Protein AF-A0AA35XS42-F1 (afdb_monomer_lite)

Foldseek 3Di:
DPCPPVVVVVVVVVLVVQCVVCVVVVPPVSNVVSVVVVVVVVVVVVVD

Secondary structure (DSSP, 8-state):
-----HHHHHHHHHHHHHHHHHHHTT-HHHHHHHHHHHHHHHHHHHT-

Structure (mmCIF, N/CA/C/O backbone):
data_AF-A0AA35XS42-F1
#
_entry.id   AF-A0AA35XS42-F1
#
loop_
_atom_site.group_PDB
_atom_site.id
_atom_site.type_symbol
_atom_site.label_atom_id
_atom_site.label_alt_id
_atom_site.label_comp_id
_atom_site.label_asym_id
_atom_site.label_entity_id
_atom_site.label_seq_id
_atom_site.pdbx_PDB_ins_code
_atom_site.Cartn_x
_atom_site.Cartn_y
_atom_site.Cartn_z
_atom_site.occupancy
_atom_site.B_iso_or_equiv
_atom_site.auth_seq_id
_atom_site.auth_comp_id
_atom_site.auth_asym_id
_atom_site.auth_atom_id
_atom_site.pdbx_PDB_model_num
ATOM 1 N N . MET A 1 1 ? 24.261 2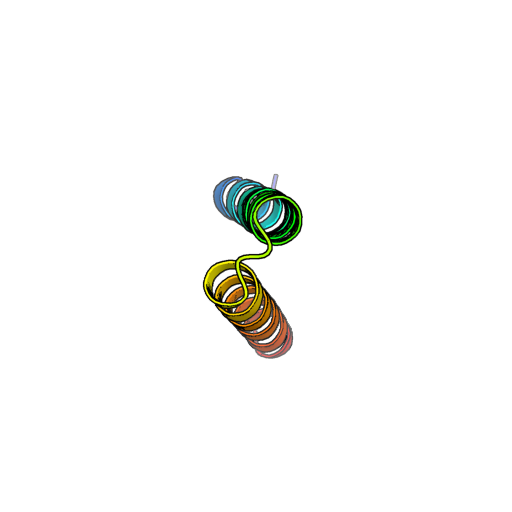.638 -14.737 1.00 47.88 1 MET A N 1
ATOM 2 C CA . MET A 1 1 ? 23.420 2.832 -13.541 1.00 47.88 1 MET A CA 1
ATOM 3 C C . MET A 1 1 ? 21.999 2.845 -14.037 1.00 47.88 1 MET A C 1
ATOM 5 O O . MET A 1 1 ? 21.548 3.871 -14.530 1.00 47.88 1 MET A O 1
ATOM 9 N N . ASP A 1 2 ? 21.367 1.678 -14.030 1.00 58.56 2 ASP A N 1
ATOM 10 C CA . ASP A 1 2 ? 19.967 1.523 -14.398 1.00 58.56 2 ASP A CA 1
ATOM 11 C C 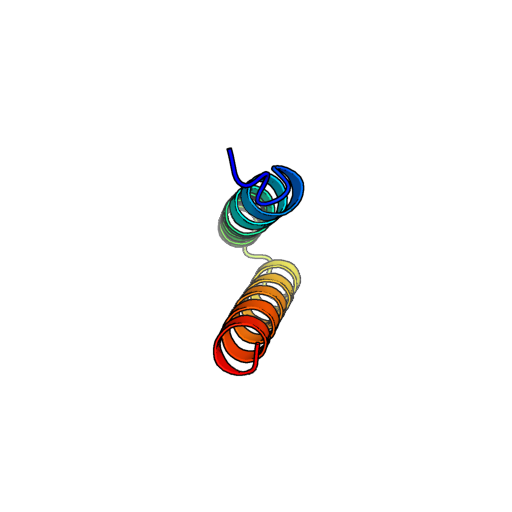. ASP A 1 2 ? 19.135 2.400 -13.471 1.00 58.56 2 ASP A C 1
ATOM 13 O O . ASP A 1 2 ? 18.978 2.121 -12.282 1.00 58.56 2 ASP A O 1
ATOM 17 N N . LEU A 1 3 ? 18.679 3.529 -14.008 1.00 57.38 3 LEU A N 1
ATOM 18 C CA . LEU A 1 3 ? 17.728 4.410 -13.359 1.00 57.38 3 LEU A CA 1
ATOM 19 C C . LEU A 1 3 ? 16.391 3.672 -13.346 1.00 57.38 3 LEU A C 1
ATOM 21 O O . LEU A 1 3 ? 15.494 3.994 -14.121 1.00 57.38 3 LEU A O 1
ATOM 25 N N . VAL A 1 4 ? 16.246 2.674 -12.469 1.00 64.50 4 VAL A N 1
ATOM 26 C CA . VAL A 1 4 ? 14.912 2.331 -11.988 1.00 64.50 4 VAL A CA 1
ATOM 27 C C . VAL A 1 4 ? 14.382 3.642 -11.418 1.00 64.50 4 VAL A C 1
ATOM 29 O O . VAL A 1 4 ? 15.006 4.198 -10.508 1.00 64.50 4 VAL A O 1
ATOM 32 N N . PRO A 1 5 ? 13.324 4.218 -12.007 1.00 78.38 5 PRO A N 1
ATOM 33 C CA . PRO A 1 5 ? 12.947 5.579 -11.693 1.00 78.38 5 PRO A CA 1
ATOM 34 C C . PRO A 1 5 ? 12.638 5.656 -10.201 1.00 78.38 5 PRO A C 1
ATOM 36 O O . PRO A 1 5 ? 11.791 4.917 -9.698 1.00 78.38 5 PRO A O 1
ATOM 39 N N . TYR A 1 6 ? 13.325 6.560 -9.494 1.00 81.38 6 TYR A N 1
ATOM 40 C CA . TYR A 1 6 ? 13.175 6.748 -8.046 1.00 81.38 6 TYR A CA 1
ATOM 41 C C . TYR A 1 6 ? 11.710 6.934 -7.618 1.00 81.38 6 TYR A C 1
ATOM 43 O O . TYR A 1 6 ? 11.329 6.581 -6.504 1.00 81.38 6 TYR A O 1
ATOM 51 N N . ASN A 1 7 ? 10.871 7.399 -8.546 1.00 84.31 7 ASN A N 1
ATOM 52 C CA . ASN A 1 7 ? 9.420 7.498 -8.436 1.00 84.31 7 ASN A CA 1
ATOM 53 C C . ASN A 1 7 ? 8.745 6.193 -7.975 1.00 84.31 7 ASN A C 1
ATOM 55 O O . ASN A 1 7 ? 7.801 6.262 -7.195 1.00 84.31 7 ASN A O 1
ATOM 59 N N . ILE A 1 8 ? 9.217 5.015 -8.406 1.00 84.00 8 ILE A N 1
ATOM 60 C CA . ILE A 1 8 ? 8.633 3.719 -8.009 1.00 84.00 8 ILE A CA 1
ATOM 61 C C . ILE A 1 8 ? 8.895 3.446 -6.526 1.00 84.00 8 ILE A C 1
ATOM 63 O O . ILE A 1 8 ? 7.983 3.054 -5.801 1.00 84.00 8 ILE A O 1
ATOM 67 N N . TYR A 1 9 ? 10.116 3.707 -6.052 1.00 84.88 9 TYR A N 1
ATOM 68 C CA . TYR A 1 9 ? 10.461 3.546 -4.639 1.00 84.88 9 TYR A CA 1
ATOM 69 C C . TYR A 1 9 ? 9.692 4.535 -3.755 1.00 84.88 9 TYR A C 1
ATOM 71 O O . TYR A 1 9 ? 9.172 4.149 -2.708 1.00 84.88 9 TYR A O 1
ATOM 79 N N . LEU A 1 10 ? 9.554 5.790 -4.198 1.00 89.31 10 LEU A N 1
ATOM 80 C CA . LEU A 1 10 ? 8.736 6.799 -3.516 1.00 89.31 10 LEU A CA 1
ATOM 81 C C . LEU A 1 10 ? 7.254 6.403 -3.474 1.00 89.31 10 LEU A C 1
ATOM 83 O O . LEU A 1 10 ? 6.604 6.577 -2.443 1.00 89.31 10 LEU A O 1
ATOM 87 N N . PHE A 1 11 ? 6.728 5.825 -4.555 1.00 88.19 11 PHE A N 1
ATOM 88 C CA . PHE A 1 11 ? 5.359 5.315 -4.601 1.00 88.19 11 PHE A CA 1
ATOM 89 C C . PHE A 1 11 ? 5.155 4.152 -3.621 1.00 88.19 11 PHE A C 1
ATOM 91 O O . PHE A 1 11 ? 4.179 4.143 -2.872 1.00 88.19 11 PHE A O 1
ATOM 98 N N . PHE A 1 12 ? 6.116 3.227 -3.545 1.00 89.25 12 PHE A N 1
ATOM 99 C CA . PHE A 1 12 ? 6.109 2.125 -2.581 1.00 89.25 12 PHE A CA 1
ATOM 100 C C . PHE A 1 12 ? 6.098 2.622 -1.129 1.00 89.25 12 PHE A C 1
ATOM 102 O O . PHE A 1 12 ? 5.273 2.180 -0.330 1.00 89.25 12 PHE A O 1
ATOM 109 N N . ILE A 1 13 ? 6.964 3.585 -0.794 1.00 92.56 13 ILE A N 1
ATOM 110 C CA . ILE A 1 13 ? 6.982 4.227 0.531 1.00 92.56 13 ILE A CA 1
ATOM 111 C C . ILE A 1 13 ? 5.635 4.906 0.820 1.00 92.56 13 ILE A C 1
ATOM 113 O O . ILE A 1 13 ? 5.106 4.785 1.927 1.00 92.56 13 ILE A O 1
ATOM 117 N N . GLY A 1 14 ? 5.049 5.568 -0.182 1.00 93.44 14 GLY A N 1
ATOM 118 C CA . GLY A 1 14 ? 3.724 6.178 -0.090 1.00 93.44 14 GLY A CA 1
ATOM 119 C C . GLY A 1 14 ? 2.633 5.177 0.293 1.00 93.44 14 GLY A C 1
ATOM 120 O O . GLY A 1 14 ? 1.849 5.463 1.196 1.00 93.44 14 GLY A O 1
ATOM 121 N N . ILE A 1 15 ? 2.618 3.987 -0.320 1.00 93.56 15 ILE A N 1
ATOM 122 C CA . ILE A 1 15 ? 1.638 2.935 -0.004 1.00 93.56 15 ILE A CA 1
ATOM 123 C C . ILE A 1 15 ? 1.707 2.536 1.473 1.00 93.56 15 ILE A C 1
ATOM 125 O O . ILE A 1 15 ? 0.672 2.465 2.137 1.00 93.56 15 ILE A O 1
ATOM 129 N N . PHE A 1 16 ? 2.910 2.322 2.011 1.00 93.88 16 PHE A N 1
ATOM 130 C CA . PHE A 1 16 ? 3.079 1.946 3.417 1.00 93.88 16 PHE A CA 1
ATOM 131 C C . PHE A 1 16 ? 2.695 3.069 4.385 1.00 93.88 16 PHE A C 1
ATOM 133 O O . PHE A 1 16 ? 2.031 2.804 5.388 1.00 93.88 16 PHE A O 1
ATOM 140 N N . LEU A 1 17 ? 3.066 4.318 4.084 1.00 95.38 17 LEU A N 1
ATOM 141 C CA . LEU A 1 17 ? 2.708 5.473 4.912 1.00 95.38 17 LEU A CA 1
ATOM 142 C C . LEU A 1 17 ? 1.193 5.678 4.975 1.00 95.38 17 LEU A C 1
ATOM 144 O O . LEU A 1 17 ? 0.637 5.809 6.064 1.00 95.38 17 LEU A O 1
ATOM 148 N N . TRP A 1 18 ? 0.508 5.655 3.832 1.00 92.81 18 TRP A N 1
ATOM 149 C CA . TRP A 1 18 ? -0.945 5.821 3.800 1.00 92.81 18 TRP A CA 1
ATOM 150 C C . TRP A 1 18 ? -1.690 4.640 4.416 1.00 92.81 18 TRP A C 1
ATOM 152 O O . TRP A 1 18 ? -2.713 4.843 5.069 1.00 92.81 18 TRP A O 1
ATOM 162 N N . PHE A 1 19 ? -1.168 3.421 4.283 1.00 93.19 19 PHE A N 1
ATOM 163 C CA . PHE A 1 19 ? -1.718 2.268 4.989 1.00 93.19 19 PHE A CA 1
ATOM 164 C C . PHE A 1 19 ? -1.582 2.421 6.512 1.00 93.19 19 PHE A C 1
ATOM 166 O O . PHE A 1 19 ? -2.544 2.172 7.240 1.00 93.19 19 PHE A O 1
ATOM 173 N N . ALA A 1 20 ? -0.430 2.897 7.002 1.00 94.81 20 ALA A N 1
ATOM 174 C CA . ALA A 1 20 ? -0.226 3.188 8.421 1.00 94.81 20 ALA A CA 1
ATOM 175 C C . ALA A 1 20 ? -1.181 4.284 8.927 1.00 94.81 20 ALA A C 1
ATOM 177 O O . ALA A 1 20 ? -1.786 4.120 9.986 1.00 94.81 20 ALA A O 1
ATOM 178 N N . VAL A 1 21 ? -1.387 5.355 8.151 1.00 96.06 21 VAL A N 1
ATOM 179 C CA . VAL A 1 21 ? -2.384 6.398 8.454 1.00 96.06 21 VAL A CA 1
ATOM 180 C C . VAL A 1 21 ? -3.801 5.817 8.483 1.00 96.06 21 VAL A C 1
ATOM 182 O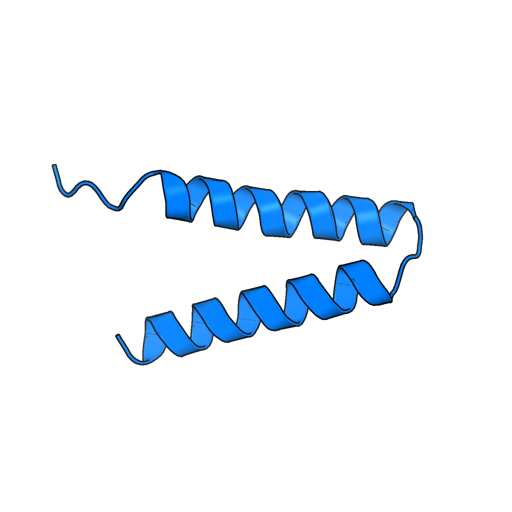 O . VAL A 1 21 ? -4.543 6.071 9.430 1.00 96.06 21 VAL A O 1
ATOM 185 N N . GLY A 1 22 ? -4.165 4.979 7.507 1.00 94.31 22 GLY A N 1
ATOM 186 C CA . GLY A 1 22 ? -5.456 4.287 7.474 1.00 94.31 22 GLY A CA 1
ATOM 187 C C . GLY A 1 22 ? -5.679 3.412 8.709 1.00 94.31 22 GLY A C 1
ATOM 188 O O . GLY A 1 22 ? -6.757 3.441 9.304 1.00 94.31 22 GLY A O 1
ATOM 189 N N . TYR A 1 23 ? -4.640 2.710 9.164 1.00 94.62 23 TYR A N 1
ATOM 190 C CA . TYR A 1 23 ? -4.687 1.942 10.405 1.00 94.62 23 TYR A CA 1
ATOM 191 C C . TYR A 1 23 ? -4.846 2.843 11.640 1.00 94.62 23 TYR A C 1
ATOM 193 O O . TYR A 1 23 ? -5.711 2.587 12.481 1.00 94.62 23 TYR A O 1
ATOM 201 N N . MET A 1 24 ? -4.076 3.934 11.731 1.00 96.75 24 MET A N 1
ATOM 202 C CA . MET A 1 24 ? -4.176 4.915 12.821 1.00 96.75 24 MET A CA 1
ATOM 203 C C . MET A 1 24 ? -5.570 5.549 12.907 1.00 96.75 24 MET A C 1
ATOM 205 O O . MET A 1 24 ? -6.093 5.746 14.005 1.00 96.75 24 MET A O 1
ATOM 209 N N . TRP A 1 25 ? -6.189 5.848 11.765 1.00 97.56 25 TRP A N 1
ATOM 210 C CA . TRP A 1 25 ? -7.512 6.476 11.685 1.00 97.56 25 TRP A CA 1
ATOM 211 C C . TRP A 1 25 ? -8.668 5.470 11.682 1.00 97.56 25 TRP A C 1
ATOM 213 O O . TRP A 1 25 ? -9.827 5.877 11.667 1.00 97.56 25 TRP A O 1
ATOM 223 N N . LYS A 1 26 ? -8.376 4.161 11.734 1.00 94.38 26 LYS A N 1
ATOM 224 C CA . LYS A 1 26 ? -9.360 3.072 11.578 1.00 94.38 26 LYS A CA 1
ATOM 225 C C . LYS A 1 26 ? -10.188 3.200 10.288 1.00 94.38 26 LYS A C 1
ATOM 227 O O . LYS A 1 26 ? -11.315 2.705 10.217 1.00 94.38 26 LYS A O 1
ATOM 232 N N . ASP A 1 27 ? -9.623 3.835 9.265 1.00 94.94 27 ASP A N 1
ATOM 233 C CA . ASP A 1 27 ? -10.272 4.060 7.981 1.00 94.94 27 ASP A CA 1
ATOM 234 C C . ASP A 1 27 ? -10.060 2.845 7.072 1.00 94.94 27 ASP A C 1
ATOM 236 O O . ASP A 1 27 ? -8.981 2.604 6.520 1.00 94.94 27 ASP A O 1
ATOM 240 N N . LYS A 1 28 ? -11.126 2.059 6.913 1.00 93.50 28 LYS A N 1
ATOM 241 C CA . LYS A 1 28 ? -11.110 0.863 6.069 1.00 93.50 28 LYS A CA 1
ATOM 242 C C . LYS A 1 28 ? -11.006 1.194 4.583 1.00 93.50 28 LYS A C 1
ATOM 244 O O . LYS A 1 28 ? -10.455 0.381 3.847 1.00 93.50 28 LYS A O 1
ATOM 249 N N . ALA A 1 29 ? -11.497 2.349 4.138 1.00 95.44 29 ALA A N 1
ATOM 250 C CA . ALA A 1 29 ? -11.445 2.725 2.731 1.00 95.44 29 ALA A CA 1
ATOM 251 C C . ALA A 1 29 ? -9.997 2.981 2.296 1.00 95.44 29 ALA A C 1
ATOM 253 O O . ALA A 1 29 ? -9.549 2.399 1.307 1.00 95.44 29 ALA A O 1
ATOM 254 N N . ILE A 1 30 ? -9.234 3.753 3.081 1.00 93.94 30 ILE A N 1
ATOM 255 C CA . ILE A 1 30 ? -7.811 4.009 2.803 1.00 93.94 30 ILE A 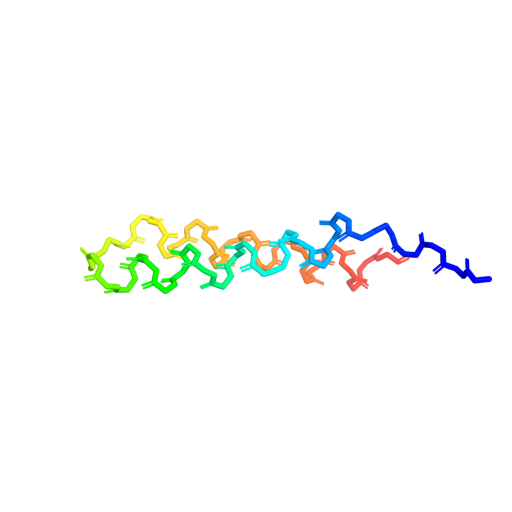CA 1
ATOM 256 C C . ILE A 1 30 ? -7.022 2.694 2.787 1.00 93.94 30 ILE A C 1
ATOM 258 O O . ILE A 1 30 ? -6.236 2.466 1.867 1.00 93.94 30 ILE A O 1
ATOM 262 N N . MET A 1 31 ? -7.254 1.799 3.753 1.00 94.44 31 MET A N 1
ATOM 263 C CA . MET A 1 31 ? -6.556 0.508 3.805 1.00 94.44 31 MET A CA 1
ATOM 264 C C . MET A 1 31 ? -6.867 -0.376 2.587 1.00 94.44 31 MET A C 1
ATOM 266 O O . MET A 1 31 ? -5.948 -0.931 1.987 1.00 94.44 31 MET A O 1
ATOM 270 N N . VAL A 1 32 ? -8.139 -0.483 2.184 1.00 95.31 32 VAL A N 1
ATOM 271 C CA . VAL A 1 32 ? -8.554 -1.322 1.044 1.00 95.31 32 VAL A CA 1
ATOM 272 C C . VAL A 1 32 ? -7.976 -0.805 -0.275 1.00 95.31 32 VAL A C 1
ATOM 274 O O . VAL A 1 32 ? -7.475 -1.603 -1.068 1.00 95.31 32 VAL A O 1
ATOM 277 N N . VAL A 1 33 ? -7.980 0.515 -0.496 1.00 96.00 33 VAL A N 1
ATOM 278 C CA . VAL A 1 33 ? -7.405 1.120 -1.711 1.00 96.00 33 VAL A CA 1
ATOM 279 C C . VAL A 1 33 ? -5.909 0.818 -1.821 1.00 96.00 33 VAL A C 1
ATOM 281 O O . VAL A 1 33 ? -5.441 0.428 -2.890 1.00 96.00 33 VAL A O 1
ATOM 284 N N . HIS A 1 34 ? -5.160 0.928 -0.722 1.00 94.81 34 HIS A N 1
ATOM 285 C CA . HIS A 1 34 ? -3.713 0.693 -0.731 1.00 94.81 34 HIS A CA 1
ATOM 286 C C . HIS A 1 34 ? -3.346 -0.788 -0.879 1.00 94.81 34 HIS A C 1
ATOM 288 O O . HIS A 1 34 ? -2.366 -1.104 -1.553 1.00 94.81 34 HIS A O 1
ATOM 294 N N . VAL A 1 35 ? -4.159 -1.705 -0.345 1.00 94.31 35 VAL A N 1
ATOM 295 C CA . VAL A 1 35 ? -4.011 -3.146 -0.614 1.00 94.31 35 VAL A CA 1
ATOM 296 C 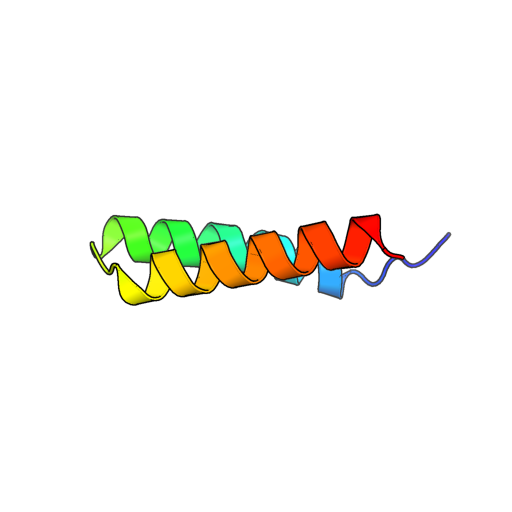C . VAL A 1 35 ? -4.267 -3.452 -2.093 1.00 94.31 35 VAL A C 1
ATOM 298 O O . VAL A 1 35 ? -3.483 -4.168 -2.713 1.00 94.31 35 VAL A O 1
ATOM 301 N N . GLY A 1 36 ? -5.313 -2.869 -2.689 1.00 94.19 36 GLY A N 1
ATOM 302 C CA . GLY A 1 36 ? -5.597 -3.015 -4.120 1.00 94.19 36 GLY A CA 1
ATOM 303 C C . GLY A 1 36 ? -4.478 -2.463 -5.009 1.00 94.19 36 GLY A C 1
ATOM 304 O O . GLY A 1 36 ? -4.055 -3.128 -5.958 1.00 94.19 36 GLY A O 1
ATOM 305 N N . ALA A 1 37 ? -3.947 -1.284 -4.674 1.00 92.00 37 ALA A N 1
ATOM 306 C CA . ALA A 1 37 ? -2.809 -0.683 -5.368 1.00 92.00 37 ALA A CA 1
ATOM 307 C C . ALA A 1 37 ? -1.548 -1.562 -5.278 1.00 92.00 37 ALA A C 1
ATOM 309 O O . ALA A 1 37 ? -0.877 -1.778 -6.287 1.00 92.00 37 ALA A O 1
ATOM 310 N N . PHE A 1 38 ? -1.263 -2.127 -4.101 1.00 93.31 38 PHE A N 1
ATOM 311 C CA . PHE A 1 38 ? -0.134 -3.036 -3.897 1.00 93.31 38 PHE A CA 1
ATOM 312 C C . PHE A 1 38 ? -0.260 -4.323 -4.724 1.00 93.31 38 PHE A C 1
ATOM 314 O O . PHE A 1 38 ? 0.688 -4.713 -5.404 1.00 93.31 38 PHE A O 1
ATOM 321 N N . ILE A 1 39 ? -1.439 -4.956 -4.727 1.00 93.75 39 ILE A N 1
ATOM 322 C CA . ILE A 1 39 ? -1.701 -6.158 -5.536 1.00 93.75 39 ILE A CA 1
ATOM 323 C C . ILE A 1 39 ? -1.566 -5.844 -7.030 1.00 93.75 39 ILE A C 1
ATOM 325 O O . ILE A 1 39 ? -0.958 -6.620 -7.763 1.00 93.75 39 ILE A O 1
ATOM 329 N N . SER A 1 40 ? -2.080 -4.697 -7.479 1.00 91.75 40 SER A N 1
ATOM 330 C CA . SER A 1 40 ? -2.009 -4.284 -8.887 1.00 91.75 40 SER A CA 1
ATOM 331 C C . SER A 1 40 ? -0.563 -4.087 -9.349 1.00 91.75 40 SER A C 1
ATOM 333 O O . SER A 1 40 ? -0.195 -4.553 -10.426 1.00 91.75 40 SER A O 1
ATOM 335 N N . LEU A 1 41 ? 0.278 -3.463 -8.515 1.00 88.88 41 LEU A N 1
ATOM 336 C CA . LEU A 1 41 ? 1.718 -3.357 -8.766 1.00 88.88 41 LEU A CA 1
ATOM 337 C C . LEU A 1 41 ? 2.405 -4.724 -8.791 1.00 88.88 41 LEU A C 1
ATOM 339 O O . LEU A 1 41 ? 3.236 -4.966 -9.659 1.00 88.88 41 LEU A O 1
ATOM 343 N N . PHE A 1 42 ? 2.073 -5.609 -7.849 1.00 88.56 42 PHE A N 1
ATOM 344 C CA . PHE A 1 42 ? 2.700 -6.926 -7.744 1.00 88.56 42 PHE A CA 1
ATOM 345 C C . PHE A 1 42 ? 2.366 -7.816 -8.946 1.00 88.56 42 PHE A C 1
ATOM 347 O O . PHE A 1 42 ? 3.258 -8.411 -9.546 1.00 88.56 42 PHE A O 1
ATOM 354 N N . VAL A 1 43 ? 1.095 -7.859 -9.351 1.00 92.94 43 VAL A N 1
ATOM 355 C CA . VAL A 1 43 ? 0.664 -8.584 -10.555 1.00 92.94 43 VAL A CA 1
ATOM 356 C C . VAL A 1 43 ? 1.260 -7.951 -11.811 1.00 92.94 43 VAL A C 1
ATOM 358 O O . VAL A 1 43 ? 1.720 -8.681 -12.687 1.00 92.94 43 VAL A O 1
ATOM 361 N N . GLY A 1 44 ? 1.300 -6.617 -11.893 1.00 87.12 44 GLY A N 1
ATOM 362 C CA . GLY A 1 44 ? 1.957 -5.906 -12.989 1.00 87.12 44 GLY A CA 1
ATOM 363 C C . GLY A 1 44 ? 3.445 -6.242 -13.100 1.00 87.12 44 GLY A C 1
ATOM 364 O O . GLY A 1 44 ? 3.926 -6.467 -14.200 1.00 87.12 44 GLY A O 1
ATOM 365 N N . TYR A 1 45 ? 4.149 -6.355 -11.971 1.00 84.88 45 TYR A N 1
ATOM 366 C CA . TYR A 1 45 ? 5.558 -6.751 -11.928 1.00 84.88 45 TYR A CA 1
ATOM 367 C C . TYR A 1 45 ? 5.787 -8.204 -12.366 1.00 84.88 45 TYR A C 1
ATOM 369 O O . TYR A 1 45 ? 6.756 -8.476 -13.060 1.00 84.88 45 TYR A O 1
ATOM 377 N N . LEU A 1 46 ? 4.901 -9.136 -11.997 1.00 87.62 46 LEU A N 1
ATOM 378 C CA . LEU A 1 46 ? 5.012 -10.542 -12.413 1.00 87.62 46 LEU A CA 1
ATOM 379 C C . LEU A 1 46 ? 4.710 -1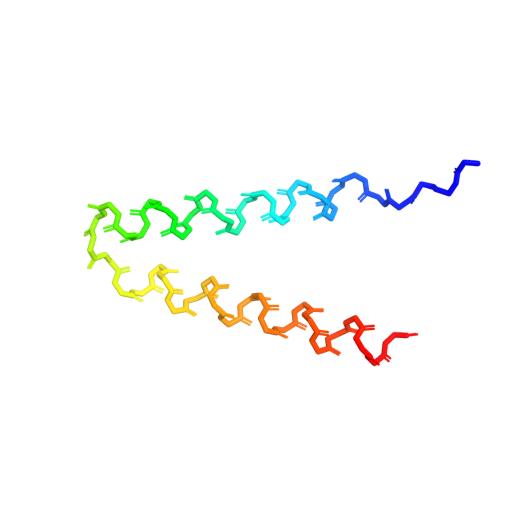0.771 -13.904 1.00 87.62 46 LEU A C 1
ATOM 381 O O . LEU A 1 46 ? 5.114 -11.795 -14.445 1.00 87.62 46 LEU A O 1
ATOM 385 N N . ASN A 1 47 ? 3.962 -9.864 -14.539 1.00 84.12 47 ASN A N 1
ATOM 386 C CA . ASN A 1 47 ? 3.615 -9.928 -15.964 1.00 84.12 47 ASN A CA 1
ATOM 387 C C . ASN A 1 47 ? 4.486 -9.008 -16.843 1.00 84.12 47 ASN A C 1
ATOM 389 O O . ASN A 1 47 ? 4.218 -8.908 -18.041 1.00 84.12 47 ASN A O 1
ATOM 393 N N . ALA A 1 48 ? 5.469 -8.318 -16.256 1.00 69.56 48 ALA A N 1
ATOM 394 C CA . ALA A 1 48 ? 6.435 -7.467 -16.953 1.00 69.56 48 ALA A CA 1
ATOM 395 C C . ALA A 1 48 ? 7.670 -8.271 -17.378 1.00 69.56 48 ALA A C 1
ATOM 397 O O . ALA A 1 48 ? 8.202 -7.965 -18.468 1.00 69.56 48 ALA A O 1
#

pLDDT: mean 88.18, std 10.9, range [47.88, 97.56]

Sequence (48 aa):
MDLVPYNIYLFFIGIFLWFAVGYMWKDKAIMVVHVGAFISLFVGYLNA

Radius of gyration: 12.52 Å; chains: 1; bounding box: 35×18×30 Å